Protein AF-A0A923C280-F1 (afdb_monomer_lite)

pLDDT: mean 95.68, std 5.84, range [50.75, 98.75]

Sequence (93 aa):
FVIDPEFCWIGPREWDVGVLAAHLRLSGQPENSTERLIKRYGIALDRQLLNQIIGIEIMRRLIGVAQLPLQIGLEDKAMMLADARDLVLGTTK

Structure (mmCIF, N/CA/C/O backbone):
data_AF-A0A923C280-F1
#
_entry.id   AF-A0A923C280-F1
#
loop_
_atom_site.group_PDB
_atom_site.id
_atom_site.type_symbol
_atom_site.label_atom_id
_atom_site.label_alt_id
_atom_site.label_comp_id
_atom_site.label_asym_id
_atom_site.label_entity_id
_atom_site.label_seq_id
_atom_site.pdbx_PDB_ins_code
_atom_site.Cartn_x
_atom_site.Cartn_y
_atom_site.Cartn_z
_atom_site.occupancy
_atom_site.B_iso_or_equiv
_atom_site.auth_seq_id
_atom_site.auth_comp_id
_atom_site.auth_asym_id
_atom_site.auth_atom_id
_atom_site.pdbx_PDB_model_num
ATOM 1 N N . PHE A 1 1 ? -10.555 -9.449 -14.246 1.00 91.50 1 PHE A N 1
ATOM 2 C CA . PHE A 1 1 ? -10.133 -8.348 -15.132 1.00 91.50 1 PHE A CA 1
ATOM 3 C C . PHE A 1 1 ? -9.561 -7.233 -14.279 1.00 91.50 1 PHE A C 1
ATOM 5 O O . PHE A 1 1 ? -10.003 -7.093 -13.146 1.00 91.50 1 PHE A O 1
ATOM 12 N N . VAL A 1 2 ? -8.586 -6.492 -14.800 1.00 94.00 2 VAL A N 1
ATOM 13 C CA . VAL A 1 2 ? -8.163 -5.201 -14.238 1.00 94.00 2 VAL A CA 1
ATOM 14 C C . VAL A 1 2 ? -8.828 -4.130 -15.096 1.00 94.00 2 VAL A C 1
ATOM 16 O O . VAL A 1 2 ? -8.842 -4.267 -16.319 1.00 94.00 2 VAL A O 1
ATOM 19 N N . ILE A 1 3 ? -9.444 -3.140 -14.462 1.00 97.12 3 ILE A N 1
ATOM 20 C CA . ILE A 1 3 ? -10.224 -2.083 -15.116 1.00 97.12 3 ILE A CA 1
ATOM 21 C C . ILE A 1 3 ? -9.785 -0.720 -14.576 1.00 97.12 3 ILE A C 1
ATOM 23 O O . ILE A 1 3 ? -9.052 -0.671 -13.594 1.00 97.12 3 ILE A O 1
ATOM 27 N N . ASP A 1 4 ? -10.270 0.348 -15.207 1.00 97.06 4 ASP A N 1
ATOM 28 C CA . ASP A 1 4 ? -10.087 1.739 -14.773 1.00 97.06 4 ASP A CA 1
ATOM 29 C C . ASP A 1 4 ? -8.619 2.236 -14.695 1.00 97.06 4 ASP A C 1
ATOM 31 O O . ASP A 1 4 ? -8.124 2.616 -13.634 1.00 97.06 4 ASP A O 1
ATOM 35 N N . PRO A 1 5 ? -7.875 2.228 -15.822 1.00 96.00 5 PRO A N 1
ATOM 36 C CA . PRO A 1 5 ? -6.485 2.687 -15.880 1.00 96.00 5 PRO A CA 1
ATOM 37 C C . PRO A 1 5 ? -6.350 4.225 -15.973 1.00 96.00 5 PRO A C 1
ATOM 39 O O . PRO A 1 5 ? -5.425 4.726 -16.612 1.00 96.00 5 PRO A O 1
ATOM 42 N N . GLU A 1 6 ? -7.265 5.004 -15.385 1.00 97.88 6 GLU A N 1
ATOM 43 C CA . GLU A 1 6 ? -7.321 6.466 -15.581 1.00 97.88 6 GLU A CA 1
ATOM 44 C C . GLU A 1 6 ? -6.112 7.230 -14.999 1.00 97.88 6 GLU A C 1
ATOM 46 O O . GLU A 1 6 ? -5.797 8.331 -15.447 1.00 97.88 6 GLU A O 1
ATOM 51 N N . PHE A 1 7 ? -5.376 6.615 -14.065 1.00 95.44 7 PHE A N 1
ATOM 52 C CA . PHE A 1 7 ? -4.156 7.166 -13.457 1.00 95.44 7 PHE A CA 1
ATOM 53 C C . PHE A 1 7 ? -2.853 6.601 -14.048 1.00 95.44 7 PHE A C 1
ATOM 55 O O . PHE A 1 7 ? -1.785 6.762 -13.453 1.00 95.44 7 PHE A O 1
ATOM 62 N N . CYS A 1 8 ? -2.904 5.910 -15.189 1.00 95.50 8 CYS A N 1
ATOM 63 C CA . CYS A 1 8 ? -1.706 5.324 -15.785 1.00 95.50 8 CYS A CA 1
ATOM 64 C C . CYS A 1 8 ? -0.717 6.388 -16.283 1.00 95.50 8 CYS A C 1
ATOM 66 O O . CYS A 1 8 ? -1.056 7.292 -17.044 1.00 95.50 8 CYS A O 1
ATOM 68 N N . TRP A 1 9 ? 0.548 6.217 -15.905 1.00 95.19 9 TRP A N 1
ATOM 69 C CA . TRP A 1 9 ? 1.687 6.995 -16.386 1.00 95.19 9 TRP A CA 1
ATOM 70 C C . TRP A 1 9 ? 2.960 6.132 -16.327 1.00 95.19 9 TRP A C 1
ATOM 72 O O . TRP A 1 9 ? 2.938 5.017 -15.804 1.00 95.19 9 TRP A O 1
ATOM 82 N N . ILE A 1 10 ? 4.079 6.616 -16.876 1.00 97.31 10 ILE A N 1
ATOM 83 C CA . ILE A 1 10 ? 5.362 5.893 -16.818 1.00 97.31 10 ILE A CA 1
ATOM 84 C C . ILE A 1 10 ? 5.975 6.067 -15.424 1.00 97.31 10 ILE A C 1
ATOM 86 O O . ILE A 1 10 ? 6.690 7.035 -15.181 1.00 97.31 10 ILE A O 1
ATOM 90 N N . GLY A 1 11 ? 5.702 5.120 -14.526 1.00 95.56 11 GLY A N 1
ATOM 91 C CA . GLY A 1 11 ? 6.159 5.142 -13.137 1.00 95.56 11 GLY A CA 1
ATOM 92 C C . GLY A 1 11 ? 6.908 3.876 -12.698 1.00 95.56 11 GLY A C 1
ATOM 93 O O . GLY A 1 11 ? 7.124 2.957 -13.495 1.00 95.56 11 GLY A O 1
ATOM 94 N N . PRO A 1 12 ? 7.320 3.813 -11.418 1.00 97.00 12 PRO A N 1
ATOM 95 C CA . PRO A 1 12 ? 7.909 2.611 -10.843 1.00 97.00 12 PRO A CA 1
ATOM 96 C C . PRO A 1 12 ? 6.875 1.483 -10.805 1.00 97.00 12 PRO A C 1
ATOM 98 O O . PRO A 1 12 ? 5.735 1.674 -10.388 1.00 97.00 12 PRO A O 1
ATOM 101 N N . ARG A 1 13 ? 7.284 0.278 -11.199 1.00 96.75 13 ARG A N 1
ATOM 102 C CA . ARG A 1 13 ? 6.413 -0.910 -11.225 1.00 96.75 13 ARG A CA 1
ATOM 103 C C . ARG A 1 13 ? 5.933 -1.332 -9.832 1.00 96.75 13 ARG A C 1
ATOM 105 O O . ARG A 1 13 ? 4.887 -1.959 -9.689 1.00 96.75 13 ARG A O 1
ATOM 112 N N . GLU A 1 14 ? 6.705 -0.977 -8.808 1.00 98.12 14 GLU A N 1
ATOM 113 C CA . GLU A 1 14 ? 6.394 -1.163 -7.395 1.00 98.12 14 GLU A CA 1
ATOM 114 C C . GLU A 1 14 ? 5.104 -0.440 -7.006 1.00 98.12 14 GLU A C 1
ATOM 116 O O . GLU A 1 14 ? 4.467 -0.845 -6.040 1.00 98.12 14 GLU A O 1
ATOM 121 N N . TRP A 1 15 ? 4.697 0.587 -7.762 1.00 97.94 15 TRP A N 1
ATOM 122 C CA . TRP A 1 15 ? 3.457 1.315 -7.529 1.00 97.94 15 TRP A CA 1
ATOM 123 C C . TRP A 1 15 ? 2.235 0.408 -7.617 1.00 97.94 15 TRP A C 1
ATOM 125 O O . TRP A 1 15 ? 1.531 0.230 -6.624 1.00 97.94 15 TRP A O 1
ATOM 135 N N . ASP A 1 16 ? 2.025 -0.240 -8.760 1.00 97.19 16 ASP A N 1
ATOM 136 C CA . ASP A 1 16 ? 0.845 -1.082 -8.973 1.00 97.19 16 ASP A CA 1
ATOM 137 C C . ASP A 1 16 ? 0.845 -2.297 -8.036 1.00 97.19 16 ASP A C 1
ATOM 139 O O . ASP A 1 16 ? -0.181 -2.651 -7.447 1.00 97.19 16 ASP A O 1
ATOM 143 N N . VAL A 1 17 ? 2.017 -2.918 -7.847 1.00 97.75 17 VAL A N 1
ATOM 144 C CA . VAL A 1 17 ? 2.166 -4.070 -6.946 1.00 97.75 17 VAL A CA 1
ATOM 145 C C . VAL A 1 17 ? 1.940 -3.657 -5.492 1.00 97.75 17 VAL A C 1
ATOM 147 O O . VAL A 1 17 ? 1.267 -4.377 -4.754 1.00 97.75 17 VAL A O 1
ATOM 150 N N . GLY A 1 18 ? 2.472 -2.507 -5.079 1.00 98.06 18 GLY A N 1
ATOM 151 C CA . GLY A 1 18 ? 2.358 -1.982 -3.723 1.00 98.06 18 GLY A CA 1
ATOM 152 C C . GLY A 1 18 ? 0.934 -1.567 -3.380 1.00 98.06 18 GLY A C 1
ATOM 153 O O . GLY A 1 18 ? 0.443 -1.920 -2.308 1.00 98.06 18 GLY A O 1
ATOM 154 N N . VAL A 1 19 ? 0.230 -0.915 -4.310 1.00 98.25 19 VAL A N 1
ATOM 155 C CA . VAL A 1 19 ? -1.193 -0.588 -4.151 1.00 98.25 19 VAL A CA 1
ATOM 156 C C . VAL A 1 19 ? -2.013 -1.869 -4.000 1.00 98.25 19 VAL A C 1
ATOM 158 O O . VAL A 1 19 ? -2.768 -2.001 -3.037 1.00 98.25 19 VAL A O 1
ATOM 161 N N . LEU A 1 20 ? -1.833 -2.865 -4.873 1.00 98.06 20 LEU A N 1
ATOM 162 C CA . LEU A 1 20 ? -2.573 -4.122 -4.746 1.00 98.06 20 LEU A CA 1
ATOM 163 C C . LEU A 1 20 ? -2.239 -4.862 -3.437 1.00 98.06 20 LEU A C 1
ATOM 165 O O . LEU A 1 20 ? -3.143 -5.359 -2.767 1.00 98.06 20 LEU A O 1
ATOM 169 N N . ALA A 1 21 ? -0.967 -4.908 -3.038 1.00 98.06 21 ALA A N 1
ATOM 170 C CA . ALA A 1 21 ? -0.534 -5.525 -1.785 1.00 98.06 21 ALA A CA 1
ATOM 171 C C . ALA A 1 21 ? -1.133 -4.835 -0.547 1.00 98.06 21 ALA A C 1
ATOM 173 O O . ALA A 1 21 ? -1.608 -5.517 0.364 1.00 98.06 21 ALA A O 1
ATOM 174 N N . ALA A 1 22 ? -1.190 -3.500 -0.528 1.00 98.25 22 ALA A N 1
ATOM 175 C CA . ALA A 1 22 ? -1.862 -2.749 0.529 1.00 98.25 22 ALA A CA 1
ATOM 176 C C . ALA A 1 22 ? -3.347 -3.119 0.634 1.00 98.25 22 ALA A C 1
ATOM 178 O O . ALA A 1 22 ? -3.846 -3.353 1.732 1.00 98.25 22 ALA A O 1
ATOM 179 N N . HIS A 1 23 ? -4.049 -3.244 -0.496 1.00 98.00 23 HIS A N 1
ATOM 180 C CA . HIS A 1 23 ? -5.466 -3.626 -0.508 1.00 98.00 23 HIS A CA 1
ATOM 181 C C . HIS A 1 23 ? -5.699 -5.082 -0.089 1.00 98.00 23 HIS A C 1
ATOM 183 O O . HIS A 1 23 ? -6.699 -5.368 0.570 1.00 98.00 23 HIS A O 1
ATOM 189 N N . LEU A 1 24 ? -4.771 -6.001 -0.379 1.00 97.56 24 LEU A N 1
ATOM 190 C CA . LEU A 1 24 ? -4.821 -7.363 0.174 1.00 97.56 24 LEU A CA 1
ATOM 191 C C . LEU A 1 24 ? -4.763 -7.337 1.710 1.00 97.56 24 LEU A C 1
ATOM 193 O O . LEU A 1 24 ? -5.563 -8.012 2.355 1.00 97.56 24 LEU A O 1
ATOM 197 N N . ARG A 1 25 ? -3.885 -6.513 2.298 1.00 96.44 25 ARG A N 1
ATOM 198 C CA . ARG A 1 25 ? -3.801 -6.342 3.761 1.00 96.44 25 ARG A CA 1
ATOM 199 C C . ARG A 1 25 ? -5.050 -5.668 4.336 1.00 96.44 25 ARG A C 1
ATOM 201 O O . ARG A 1 25 ? -5.638 -6.184 5.279 1.00 96.44 25 ARG A O 1
ATOM 208 N N . LEU A 1 26 ? -5.502 -4.564 3.735 1.00 96.69 26 LEU A N 1
ATOM 209 C CA . LEU A 1 26 ? -6.700 -3.818 4.160 1.00 96.69 26 LEU A CA 1
ATOM 210 C C . LEU A 1 26 ? -7.983 -4.658 4.103 1.00 96.69 26 LEU A C 1
ATOM 212 O O . LEU A 1 26 ? -8.890 -4.439 4.897 1.00 96.69 26 LEU A O 1
ATOM 216 N N . SER A 1 27 ? -8.061 -5.622 3.184 1.00 95.12 27 SER A N 1
ATOM 217 C CA . SER A 1 27 ? -9.208 -6.530 3.050 1.00 95.12 27 SER A CA 1
ATOM 218 C C . SER A 1 27 ? -9.121 -7.789 3.921 1.00 95.12 27 SER A C 1
ATOM 220 O O . SER A 1 27 ? -9.978 -8.663 3.797 1.00 95.12 27 SER A O 1
ATOM 222 N N . GLY A 1 28 ? -8.111 -7.902 4.792 1.00 93.44 28 GLY A N 1
ATOM 223 C CA . GLY A 1 28 ? -7.955 -9.044 5.697 1.00 93.44 28 GLY A CA 1
ATOM 224 C C . GLY A 1 28 ? -7.639 -10.359 4.981 1.00 93.44 28 GLY A C 1
ATOM 225 O O . GLY A 1 28 ? -7.990 -11.432 5.472 1.00 93.44 28 GLY A O 1
ATOM 226 N N . GLN A 1 29 ? -7.015 -10.303 3.799 1.00 95.62 29 GLN A N 1
ATOM 227 C CA . GLN A 1 29 ? -6.550 -11.515 3.125 1.00 95.62 29 GLN A CA 1
ATOM 228 C C . GLN A 1 29 ? -5.459 -12.208 3.955 1.00 95.62 29 GLN A C 1
ATOM 230 O O . GLN A 1 29 ? -4.755 -11.541 4.712 1.00 95.62 29 GLN A O 1
ATOM 235 N N . PRO A 1 30 ? -5.260 -13.530 3.787 1.00 95.00 30 PRO A N 1
ATOM 236 C CA . PRO A 1 30 ? -4.224 -14.256 4.515 1.00 95.00 30 PRO A CA 1
ATOM 237 C C . PRO A 1 30 ? -2.850 -13.605 4.359 1.00 95.00 30 PRO A C 1
ATOM 239 O O . PRO A 1 30 ? -2.513 -13.189 3.247 1.00 95.00 30 PRO A O 1
ATOM 242 N N . GLU A 1 31 ? -2.050 -13.612 5.429 1.00 86.19 31 GLU A N 1
ATOM 243 C CA . GLU A 1 31 ? -0.730 -12.961 5.518 1.00 86.19 31 GLU A CA 1
ATOM 244 C C . GLU A 1 31 ? 0.137 -13.214 4.273 1.00 86.19 31 GLU A C 1
ATOM 246 O O . GLU A 1 31 ? 0.641 -12.286 3.649 1.00 86.19 31 GLU A O 1
ATOM 251 N N . ASN A 1 32 ? 0.171 -14.469 3.806 1.00 94.12 32 ASN A N 1
ATOM 252 C CA . ASN A 1 32 ? 0.967 -14.915 2.657 1.00 94.12 32 ASN A CA 1
ATOM 253 C C . ASN A 1 32 ? 0.508 -14.392 1.278 1.00 94.12 32 ASN A C 1
ATOM 255 O O . ASN A 1 32 ? 1.068 -14.773 0.241 1.00 94.12 32 ASN A O 1
ATOM 259 N N . SER A 1 33 ? -0.575 -13.616 1.218 1.00 96.50 33 SER A N 1
ATOM 260 C CA . SER A 1 33 ? -1.166 -13.161 -0.042 1.00 96.50 33 SER A CA 1
ATOM 261 C C . SER A 1 33 ? -0.277 -12.151 -0.748 1.00 96.50 33 SER A C 1
ATOM 263 O O . SER A 1 33 ? -0.173 -12.198 -1.977 1.00 96.50 33 SER A O 1
ATOM 265 N N . THR A 1 34 ? 0.418 -11.311 0.019 1.00 94.50 34 THR A N 1
ATOM 266 C CA . THR A 1 34 ? 1.375 -10.329 -0.503 1.00 94.50 34 THR A CA 1
ATOM 267 C C . THR A 1 34 ? 2.573 -11.029 -1.147 1.00 94.50 34 THR A C 1
ATOM 269 O O . THR A 1 34 ? 2.928 -10.756 -2.292 1.00 94.50 34 THR A O 1
ATOM 272 N N . GLU A 1 35 ? 3.149 -12.020 -0.473 1.00 94.50 35 GLU A N 1
ATOM 273 C CA . GLU A 1 35 ? 4.293 -12.794 -0.960 1.00 94.50 35 GLU A CA 1
ATOM 274 C C . GLU A 1 35 ? 3.911 -13.599 -2.199 1.00 94.50 35 GLU A C 1
ATOM 276 O O . GLU A 1 35 ? 4.680 -13.683 -3.160 1.00 94.50 35 GLU A O 1
ATOM 281 N N . ARG A 1 36 ? 2.699 -14.163 -2.212 1.00 97.06 36 ARG A N 1
ATOM 282 C CA . ARG A 1 36 ? 2.163 -14.889 -3.365 1.00 97.06 36 ARG A CA 1
ATOM 283 C C . ARG A 1 36 ? 1.960 -13.974 -4.572 1.00 97.06 36 ARG A C 1
ATOM 285 O O . ARG A 1 36 ? 2.256 -14.402 -5.688 1.00 97.06 36 ARG A O 1
ATOM 292 N N . LEU A 1 37 ? 1.466 -12.751 -4.366 1.00 96.56 37 LEU A N 1
ATOM 293 C CA . LEU A 1 37 ? 1.361 -11.732 -5.414 1.00 96.56 37 LEU A CA 1
ATOM 294 C C . LEU A 1 37 ? 2.744 -11.420 -5.991 1.00 96.56 37 LEU A C 1
ATOM 296 O O . LEU A 1 37 ? 2.945 -11.545 -7.196 1.00 96.56 37 LEU A O 1
ATOM 300 N N . ILE A 1 38 ? 3.709 -11.099 -5.130 1.00 95.38 38 ILE A N 1
ATOM 301 C CA . ILE A 1 38 ? 5.059 -10.705 -5.548 1.00 95.38 38 ILE A CA 1
ATOM 302 C C . ILE A 1 38 ? 5.762 -11.849 -6.287 1.00 95.38 38 ILE A C 1
ATOM 304 O O . ILE A 1 38 ? 6.359 -11.638 -7.342 1.00 95.38 38 ILE A O 1
ATOM 308 N N . LYS A 1 39 ? 5.628 -13.086 -5.794 1.00 96.19 39 LYS A N 1
ATOM 309 C CA . LYS A 1 39 ? 6.165 -14.276 -6.466 1.00 96.19 39 LYS A CA 1
ATOM 310 C C . LYS A 1 39 ? 5.558 -14.477 -7.856 1.00 96.19 39 LYS A C 1
ATOM 312 O O . LYS A 1 39 ? 6.269 -14.881 -8.770 1.00 96.19 39 LYS A O 1
ATOM 317 N N . ARG A 1 40 ? 4.256 -14.221 -8.020 1.00 96.56 40 ARG A N 1
ATOM 318 C CA . ARG A 1 40 ? 3.563 -14.350 -9.313 1.00 96.56 40 ARG A CA 1
ATOM 319 C C . ARG A 1 40 ? 3.879 -13.220 -10.281 1.00 96.56 40 ARG A C 1
ATOM 321 O O . ARG A 1 40 ? 3.874 -13.470 -11.478 1.00 96.56 40 ARG A O 1
ATOM 328 N N . TYR A 1 41 ? 4.153 -12.018 -9.778 1.00 96.31 41 TYR A N 1
ATOM 329 C CA . TYR A 1 41 ? 4.571 -10.895 -10.612 1.00 96.31 41 TYR A CA 1
ATOM 330 C C . TYR A 1 41 ? 5.869 -11.215 -11.369 1.00 96.31 41 TYR A C 1
ATOM 332 O O . TYR A 1 41 ? 6.014 -10.850 -12.531 1.00 96.31 41 TYR A O 1
ATOM 340 N N . GLY A 1 42 ? 6.785 -11.964 -10.741 1.00 92.88 42 GLY A N 1
ATOM 341 C CA . GLY A 1 42 ? 7.894 -12.643 -11.427 1.00 92.88 42 GLY A CA 1
ATOM 342 C C . GLY A 1 42 ? 9.027 -11.738 -11.924 1.00 92.88 42 GLY A C 1
ATOM 343 O O . GLY A 1 42 ? 10.016 -12.240 -12.450 1.00 92.88 42 GLY A O 1
ATOM 344 N N . ILE A 1 43 ? 8.915 -10.424 -11.733 1.00 94.25 43 ILE A N 1
ATOM 345 C CA . ILE A 1 43 ? 9.930 -9.424 -12.077 1.00 94.25 43 ILE A CA 1
ATOM 346 C C . ILE A 1 43 ? 10.546 -8.876 -10.787 1.00 94.25 43 ILE A C 1
ATOM 348 O O . ILE A 1 43 ? 9.867 -8.756 -9.767 1.00 94.25 43 ILE A O 1
ATOM 352 N N . ALA A 1 44 ? 11.838 -8.541 -10.833 1.00 94.81 44 ALA A N 1
ATOM 353 C CA . ALA A 1 44 ? 12.530 -7.915 -9.714 1.00 94.81 44 ALA A CA 1
ATOM 354 C C . ALA A 1 44 ? 11.870 -6.579 -9.328 1.00 94.81 44 ALA A C 1
ATOM 356 O O . ALA A 1 44 ? 11.617 -5.725 -10.187 1.00 94.81 44 ALA A O 1
ATOM 357 N N . LEU A 1 45 ? 11.623 -6.431 -8.028 1.00 97.19 45 LEU A N 1
ATOM 358 C CA . LEU A 1 45 ? 11.057 -5.248 -7.391 1.00 97.19 45 LEU A CA 1
ATOM 359 C C . LEU A 1 45 ? 12.049 -4.716 -6.360 1.00 97.19 45 LEU A C 1
ATOM 361 O O . LEU A 1 45 ? 12.635 -5.508 -5.612 1.00 97.19 45 LEU A O 1
ATOM 365 N N . ASP A 1 46 ? 12.184 -3.398 -6.276 1.00 97.19 46 ASP A N 1
ATOM 366 C CA . ASP A 1 46 ? 12.813 -2.759 -5.125 1.00 97.19 46 ASP A CA 1
ATOM 367 C C . ASP A 1 46 ? 11.922 -2.980 -3.894 1.00 97.19 46 ASP A C 1
ATOM 369 O O . ASP A 1 46 ? 10.807 -2.466 -3.785 1.00 97.19 46 ASP A O 1
ATOM 373 N N . ARG A 1 47 ? 12.412 -3.800 -2.960 1.00 95.06 47 ARG A N 1
ATOM 374 C CA . ARG A 1 47 ? 11.670 -4.176 -1.753 1.00 95.06 47 ARG A CA 1
ATOM 375 C C . ARG A 1 47 ? 11.433 -2.996 -0.823 1.00 95.06 47 ARG A C 1
ATOM 377 O O . ARG A 1 47 ? 10.383 -2.950 -0.186 1.00 95.06 47 ARG A O 1
ATOM 384 N N . GLN A 1 48 ? 12.382 -2.068 -0.740 1.00 96.50 48 GLN A N 1
ATOM 385 C CA . GLN A 1 48 ? 12.246 -0.902 0.116 1.00 96.50 48 GLN A CA 1
ATOM 386 C C . GLN A 1 48 ? 11.163 0.021 -0.440 1.00 96.50 48 GLN A C 1
ATOM 388 O O . GLN A 1 48 ? 10.229 0.364 0.285 1.00 96.50 48 GLN A O 1
ATOM 393 N N . LEU A 1 49 ? 11.234 0.343 -1.735 1.00 97.75 49 LEU A N 1
ATOM 394 C CA . LEU A 1 49 ? 10.227 1.175 -2.395 1.00 97.75 49 LEU A CA 1
ATOM 395 C C . LEU A 1 49 ? 8.834 0.534 -2.331 1.00 97.75 49 LEU A C 1
ATOM 397 O O . LEU A 1 49 ? 7.851 1.204 -2.017 1.00 97.75 49 LEU A O 1
ATOM 401 N N . LEU A 1 50 ? 8.747 -0.777 -2.570 1.00 97.75 50 LEU A N 1
ATOM 402 C CA . LEU A 1 50 ? 7.494 -1.520 -2.475 1.00 97.75 50 LEU A CA 1
ATOM 403 C C . LEU A 1 50 ? 6.869 -1.407 -1.078 1.00 97.75 50 LEU A C 1
ATOM 405 O O . LEU A 1 50 ? 5.683 -1.103 -0.961 1.00 97.75 50 LEU A O 1
ATOM 409 N N . ASN A 1 51 ? 7.657 -1.623 -0.021 1.00 97.56 51 ASN A N 1
ATOM 410 C CA . ASN A 1 51 ? 7.176 -1.516 1.357 1.00 97.56 51 ASN A CA 1
ATOM 411 C C . ASN A 1 51 ? 6.693 -0.097 1.673 1.00 97.56 51 ASN A C 1
ATOM 413 O O . ASN A 1 51 ? 5.618 0.068 2.251 1.00 97.56 51 ASN A O 1
ATOM 417 N N . GLN A 1 52 ? 7.432 0.922 1.236 1.00 98.56 52 GLN A N 1
ATOM 418 C CA . GLN A 1 52 ? 7.037 2.317 1.420 1.00 98.56 52 GLN A CA 1
ATOM 419 C C . GLN A 1 52 ? 5.694 2.621 0.750 1.00 98.56 52 GLN A C 1
ATOM 421 O O . GLN A 1 52 ? 4.822 3.217 1.379 1.00 98.56 52 GLN A O 1
ATOM 426 N N . ILE A 1 53 ? 5.485 2.157 -0.484 1.00 98.56 53 ILE A N 1
ATOM 427 C CA . ILE A 1 53 ? 4.217 2.332 -1.209 1.00 98.56 53 ILE A CA 1
ATOM 428 C C . ILE A 1 53 ? 3.070 1.613 -0.490 1.00 98.56 53 ILE A C 1
ATOM 430 O O . ILE A 1 53 ? 1.996 2.194 -0.331 1.00 98.56 53 ILE A O 1
ATOM 434 N N . ILE A 1 54 ? 3.298 0.387 0.000 1.00 98.38 54 ILE A N 1
ATOM 435 C CA . ILE A 1 54 ? 2.298 -0.357 0.782 1.00 98.38 54 ILE A CA 1
ATOM 436 C C . ILE A 1 54 ? 1.887 0.442 2.023 1.00 98.38 54 ILE A C 1
ATOM 438 O O . ILE A 1 54 ? 0.696 0.626 2.275 1.00 98.38 54 ILE A O 1
ATOM 442 N N . GLY A 1 55 ? 2.865 0.934 2.788 1.00 98.50 55 GLY A N 1
ATOM 443 C CA . GLY A 1 55 ? 2.608 1.717 3.993 1.00 98.50 55 GLY A CA 1
ATOM 444 C C . GLY A 1 55 ? 1.867 3.025 3.697 1.00 98.50 55 GLY A C 1
ATOM 445 O O . GLY A 1 55 ? 0.876 3.330 4.361 1.00 98.50 55 GLY A O 1
ATOM 446 N N . ILE A 1 56 ? 2.275 3.754 2.653 1.00 98.56 56 ILE A N 1
ATOM 447 C CA . ILE A 1 56 ? 1.603 4.984 2.207 1.00 98.56 56 ILE A CA 1
ATOM 448 C C . ILE A 1 56 ? 0.140 4.708 1.846 1.00 98.56 56 ILE A C 1
ATOM 450 O O . ILE A 1 56 ? -0.742 5.439 2.298 1.00 98.56 56 ILE A O 1
ATOM 454 N N . GLU A 1 57 ? -0.145 3.663 1.064 1.00 98.75 57 GLU A N 1
ATOM 455 C CA . GLU A 1 57 ? -1.518 3.354 0.652 1.00 98.75 57 GLU A CA 1
ATOM 456 C C . GLU A 1 57 ? -2.387 2.922 1.844 1.00 98.75 57 GLU A C 1
ATOM 458 O O . GLU A 1 57 ? -3.525 3.380 1.948 1.00 98.75 57 GLU A O 1
ATOM 463 N N . ILE A 1 58 ? -1.857 2.134 2.793 1.00 98.50 58 ILE A N 1
ATOM 464 C CA . ILE A 1 58 ? -2.575 1.790 4.036 1.00 98.50 58 ILE A CA 1
ATOM 465 C C . ILE A 1 58 ? -2.934 3.055 4.817 1.00 98.50 58 ILE A C 1
ATOM 467 O O . ILE A 1 58 ? -4.105 3.265 5.139 1.00 98.50 58 ILE A O 1
ATOM 471 N N . MET A 1 59 ? -1.962 3.937 5.073 1.00 98.62 59 MET A N 1
ATOM 472 C CA . MET A 1 59 ? -2.224 5.195 5.778 1.00 98.62 59 MET A CA 1
ATOM 473 C C . MET A 1 59 ? -3.264 6.040 5.042 1.00 98.62 59 MET A C 1
ATOM 475 O O . MET A 1 59 ? -4.252 6.476 5.633 1.00 98.62 59 MET A O 1
ATOM 479 N N . ARG A 1 60 ? -3.099 6.227 3.729 1.00 98.50 60 ARG A N 1
ATOM 480 C CA . ARG A 1 60 ? -4.005 7.039 2.910 1.00 98.50 60 ARG A CA 1
ATOM 481 C C . ARG A 1 60 ? -5.444 6.525 2.952 1.00 98.50 60 ARG A C 1
ATOM 483 O O . ARG A 1 60 ? -6.368 7.337 2.962 1.00 98.50 60 ARG A O 1
ATOM 490 N N . ARG A 1 61 ? -5.649 5.205 2.995 1.00 98.50 61 ARG A N 1
ATOM 491 C CA . ARG A 1 61 ? -6.984 4.585 3.051 1.00 98.50 61 ARG A CA 1
ATOM 492 C C . ARG A 1 61 ? -7.600 4.529 4.444 1.00 98.50 61 ARG A C 1
ATOM 494 O O . ARG A 1 61 ? -8.819 4.409 4.536 1.00 98.50 61 ARG A O 1
ATOM 501 N N . LEU A 1 62 ? -6.802 4.638 5.503 1.00 97.94 62 LEU A N 1
ATOM 502 C CA . LEU A 1 62 ? -7.305 4.653 6.879 1.00 97.94 62 LEU A CA 1
ATOM 503 C C . LEU A 1 62 ? -7.571 6.065 7.410 1.00 97.94 62 LEU A C 1
ATOM 505 O O . LEU A 1 62 ? -8.549 6.256 8.126 1.00 97.94 62 LEU A O 1
ATOM 509 N N . ILE A 1 63 ? -6.725 7.043 7.069 1.00 97.62 63 ILE A N 1
ATOM 510 C CA . ILE A 1 63 ? -6.781 8.403 7.642 1.00 97.62 63 ILE A CA 1
ATOM 511 C C . ILE A 1 63 ? -6.851 9.527 6.600 1.00 97.62 63 ILE A C 1
ATOM 513 O O . ILE A 1 63 ? -7.005 10.689 6.968 1.00 97.62 63 ILE A O 1
ATOM 517 N N . GLY A 1 64 ? -6.748 9.213 5.307 1.00 97.50 64 GLY A N 1
ATOM 518 C CA . GLY A 1 64 ? -6.913 10.191 4.231 1.00 97.50 64 GLY A CA 1
ATOM 519 C C . GLY A 1 64 ? -8.379 10.457 3.876 1.00 97.50 64 GLY A C 1
ATOM 520 O O . GLY A 1 64 ? -9.296 9.911 4.481 1.00 97.50 64 GLY A O 1
ATOM 521 N N . VAL A 1 65 ? -8.596 11.287 2.850 1.00 97.81 65 VAL A N 1
ATOM 522 C CA . VAL A 1 65 ? -9.941 11.682 2.381 1.00 97.81 65 VAL A CA 1
ATOM 523 C C . VAL A 1 65 ? -10.718 10.501 1.781 1.00 97.81 65 VAL A C 1
ATOM 525 O O . VAL A 1 65 ? -11.910 10.353 2.024 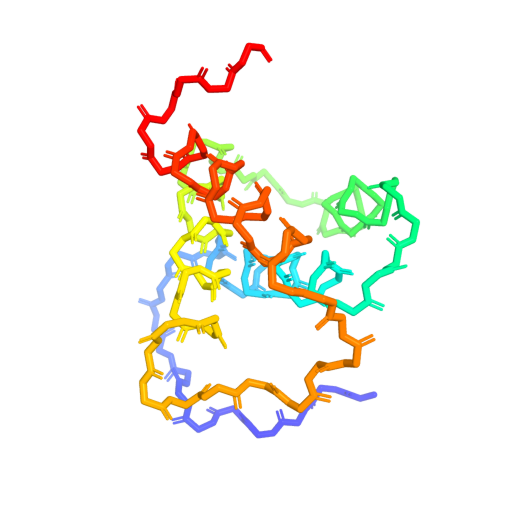1.00 97.81 65 VAL A O 1
ATOM 528 N N . ALA A 1 66 ? -10.049 9.645 1.002 1.00 96.56 66 ALA A N 1
ATOM 529 C CA . ALA A 1 66 ? -10.673 8.548 0.258 1.00 96.56 66 ALA A CA 1
ATOM 530 C C . ALA A 1 66 ? -10.582 7.214 1.019 1.00 96.56 66 ALA A C 1
ATOM 532 O O . ALA A 1 66 ? -9.871 6.292 0.595 1.00 96.56 66 ALA A O 1
ATOM 533 N N . GLN A 1 67 ? -11.276 7.137 2.156 1.00 96.69 67 GLN A N 1
ATOM 534 C CA . GLN A 1 67 ? -11.276 5.955 3.021 1.00 96.69 67 GLN A CA 1
ATOM 535 C C . GLN A 1 67 ? -12.012 4.760 2.402 1.00 96.69 67 GLN A C 1
ATOM 537 O O . GLN A 1 67 ? -12.893 4.918 1.556 1.00 96.69 67 GLN A O 1
ATOM 542 N N . LEU A 1 68 ? -11.653 3.552 2.842 1.00 95.12 68 LEU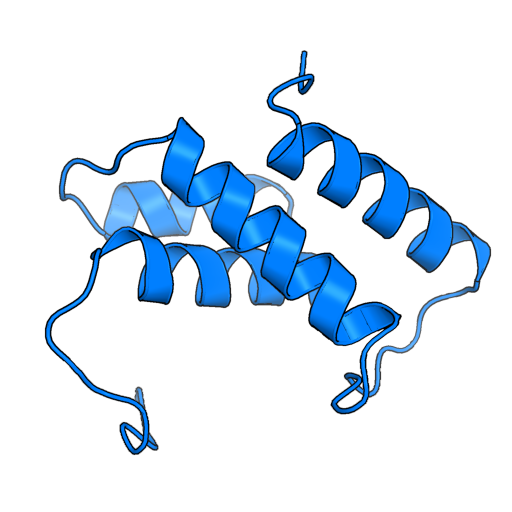 A N 1
ATOM 543 C CA . LEU A 1 68 ? -12.344 2.313 2.472 1.00 95.12 68 LEU A CA 1
ATOM 544 C C . LEU A 1 68 ? -13.447 1.964 3.488 1.00 95.12 68 LEU A C 1
ATOM 546 O O . LEU A 1 68 ? -13.288 2.248 4.677 1.00 95.12 68 LEU A O 1
ATOM 550 N N . PRO A 1 69 ? -14.533 1.282 3.071 1.00 94.44 69 PRO A N 1
ATOM 551 C CA . PRO A 1 69 ? -15.627 0.865 3.955 1.00 94.44 69 PRO A CA 1
ATOM 552 C C . PRO A 1 69 ? -15.266 -0.380 4.797 1.00 94.44 69 PRO A C 1
ATOM 554 O O . PRO A 1 69 ? -15.970 -1.391 4.776 1.00 94.44 69 PRO A O 1
ATOM 557 N N . LEU A 1 70 ? -14.144 -0.331 5.521 1.00 94.31 70 LEU A N 1
ATOM 558 C CA . LEU A 1 70 ? -13.634 -1.454 6.315 1.00 94.31 70 LEU A CA 1
ATOM 559 C C . LEU A 1 70 ? -14.498 -1.710 7.556 1.00 94.31 70 LEU A C 1
ATOM 561 O O . LEU A 1 70 ? -14.832 -0.780 8.290 1.00 94.31 70 LEU A O 1
ATOM 565 N N . GLN A 1 71 ? -14.787 -2.983 7.826 1.00 92.69 71 GLN A N 1
ATOM 566 C CA . GLN A 1 71 ? -15.553 -3.442 8.991 1.00 92.69 71 GLN A CA 1
ATOM 567 C C . GLN A 1 71 ? -14.609 -3.918 10.110 1.00 92.69 71 GLN A C 1
ATOM 569 O O . GLN A 1 71 ? -14.628 -5.086 10.485 1.00 92.69 71 GLN A O 1
ATOM 574 N N . ILE A 1 72 ? -13.738 -3.025 10.592 1.00 94.44 72 ILE A N 1
ATOM 575 C CA . ILE A 1 72 ? -12.746 -3.308 11.648 1.00 94.44 72 ILE A CA 1
ATOM 576 C C . ILE A 1 72 ? -12.769 -2.234 12.742 1.00 94.44 72 ILE A C 1
ATOM 578 O O . ILE A 1 72 ? -13.171 -1.090 12.485 1.00 94.44 72 ILE A O 1
ATOM 582 N N . GLY A 1 73 ? -12.333 -2.611 13.947 1.00 96.44 73 GLY A N 1
ATOM 583 C CA . GLY A 1 73 ? -12.312 -1.748 15.128 1.00 96.44 73 GLY A CA 1
ATOM 584 C C . GLY A 1 73 ? -11.275 -0.626 15.048 1.00 96.44 73 GLY A C 1
ATOM 585 O O . GLY A 1 73 ? -10.447 -0.572 14.137 1.00 96.44 73 GLY A O 1
ATOM 586 N N . LEU A 1 74 ? -11.320 0.302 16.007 1.00 96.56 74 LEU A N 1
ATOM 587 C CA . LEU A 1 74 ? -10.351 1.399 16.072 1.00 96.56 74 LEU A CA 1
ATOM 588 C C . LEU A 1 74 ? -8.953 0.878 16.435 1.00 96.56 74 LEU A C 1
ATOM 590 O O . LEU A 1 74 ? -7.961 1.349 15.882 1.00 96.56 74 LEU A O 1
ATOM 594 N N . GLU A 1 75 ? -8.892 -0.113 17.319 1.00 97.56 75 GLU A N 1
ATOM 595 C CA . GLU A 1 75 ? -7.671 -0.788 17.750 1.00 97.56 75 GLU A CA 1
ATOM 596 C C . GLU A 1 75 ? -6.968 -1.461 16.564 1.00 97.56 75 GLU A C 1
ATOM 598 O O . GLU A 1 75 ? -5.777 -1.233 16.352 1.00 97.56 75 GLU A O 1
ATOM 603 N N . ASP A 1 76 ? -7.713 -2.190 15.727 1.00 96.44 76 ASP A N 1
ATOM 604 C CA . ASP A 1 76 ? -7.170 -2.831 14.523 1.00 96.44 76 ASP A CA 1
ATOM 605 C C . ASP A 1 76 ? -6.615 -1.791 13.542 1.00 96.44 76 ASP A C 1
ATOM 607 O O . ASP A 1 76 ? -5.508 -1.936 13.026 1.00 96.44 76 ASP A O 1
ATOM 611 N N . LYS A 1 77 ? -7.341 -0.686 13.321 1.00 97.44 77 LYS A N 1
ATOM 612 C CA . LYS A 1 77 ? -6.859 0.419 12.472 1.00 97.44 77 LYS A CA 1
ATOM 613 C C . LYS A 1 77 ? -5.575 1.032 13.024 1.00 97.44 77 LYS A C 1
ATOM 615 O O . LYS A 1 77 ? -4.674 1.347 12.249 1.00 97.44 77 LYS A O 1
ATOM 620 N N . ALA A 1 78 ? -5.479 1.203 14.342 1.00 98.12 78 ALA A N 1
ATOM 621 C CA . ALA A 1 78 ? -4.284 1.731 14.989 1.00 98.12 78 ALA A CA 1
ATOM 622 C C . ALA A 1 78 ? -3.085 0.783 14.826 1.00 98.12 78 ALA A C 1
ATOM 624 O O . ALA A 1 78 ? -1.989 1.249 14.513 1.00 98.12 78 ALA A O 1
ATOM 625 N N . MET A 1 79 ? -3.297 -0.530 14.961 1.00 97.19 79 MET A N 1
ATOM 626 C CA . MET A 1 79 ? -2.266 -1.539 14.693 1.00 97.19 79 MET A CA 1
ATOM 627 C C . MET A 1 79 ? -1.800 -1.487 13.234 1.00 97.19 79 MET A C 1
ATOM 629 O O . MET A 1 79 ? -0.605 -1.363 12.979 1.00 97.19 79 MET A O 1
ATOM 633 N N . MET A 1 80 ? -2.732 -1.450 12.277 1.00 96.94 80 MET A N 1
ATOM 634 C CA . MET A 1 80 ? -2.393 -1.345 10.853 1.00 96.94 80 MET A CA 1
ATOM 635 C C . MET A 1 80 ? -1.624 -0.061 10.520 1.00 96.94 80 MET A C 1
ATOM 637 O O . MET A 1 80 ? -0.740 -0.077 9.667 1.00 96.94 80 MET A O 1
ATOM 641 N N . LEU A 1 81 ? -1.938 1.059 11.180 1.00 98.19 81 LEU A N 1
ATOM 642 C CA . LEU A 1 81 ? -1.196 2.313 11.018 1.00 98.19 81 LEU A CA 1
ATOM 643 C C . LEU A 1 81 ? 0.217 2.235 11.605 1.00 98.19 81 LEU A C 1
ATOM 645 O O . LEU A 1 81 ? 1.138 2.808 11.021 1.00 98.19 81 LEU A O 1
ATOM 649 N N . ALA A 1 82 ? 0.399 1.540 12.730 1.00 98.06 82 ALA A N 1
ATOM 650 C CA . ALA A 1 82 ? 1.719 1.308 13.307 1.00 98.06 82 ALA A CA 1
ATOM 651 C C . ALA A 1 82 ? 2.590 0.462 12.364 1.00 98.06 82 ALA A C 1
ATOM 653 O O . ALA A 1 82 ? 3.710 0.867 12.050 1.00 98.06 82 ALA A O 1
ATOM 654 N N . ASP A 1 83 ? 2.040 -0.626 11.823 1.00 96.56 83 ASP A N 1
ATOM 655 C CA . ASP A 1 83 ? 2.733 -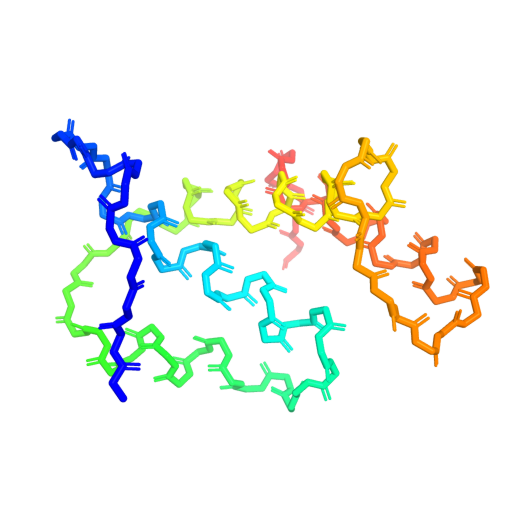1.466 10.843 1.00 96.56 83 ASP A CA 1
ATOM 656 C C . ASP A 1 83 ? 3.048 -0.682 9.563 1.00 96.56 83 ASP A C 1
ATOM 658 O O . ASP A 1 83 ? 4.167 -0.716 9.049 1.00 96.56 83 ASP A O 1
ATOM 662 N N . ALA A 1 84 ? 2.081 0.090 9.059 1.00 98.00 84 ALA A N 1
ATOM 663 C CA . ALA A 1 84 ? 2.272 0.939 7.889 1.00 98.00 84 ALA A CA 1
ATOM 664 C C . ALA A 1 84 ? 3.381 1.975 8.101 1.00 98.00 84 ALA A C 1
ATOM 666 O O . ALA A 1 84 ? 4.173 2.221 7.191 1.00 98.00 84 ALA A O 1
ATOM 667 N N . ARG A 1 85 ? 3.474 2.566 9.298 1.00 98.38 85 ARG A N 1
ATOM 668 C CA . ARG A 1 85 ? 4.556 3.493 9.660 1.00 98.38 85 ARG A CA 1
ATOM 669 C C . ARG A 1 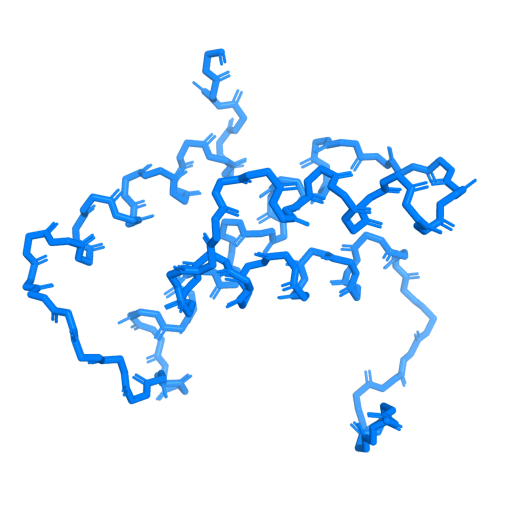85 ? 5.906 2.806 9.585 1.00 98.38 85 ARG A C 1
ATOM 671 O O . ARG A 1 85 ? 6.829 3.374 9.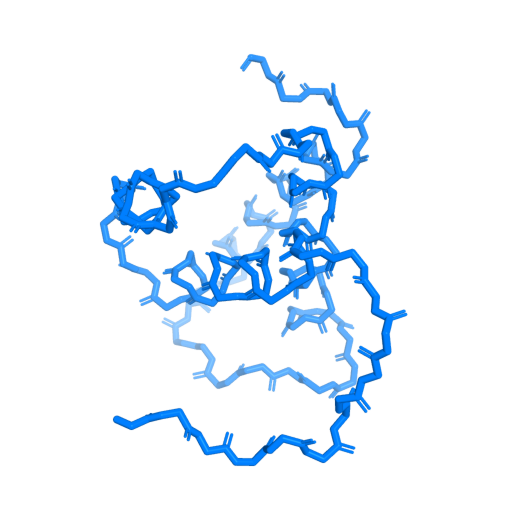005 1.00 98.38 85 ARG A O 1
ATOM 678 N N . ASP A 1 86 ? 6.013 1.599 10.117 1.00 98.00 86 ASP A N 1
ATOM 679 C CA . ASP A 1 86 ? 7.280 0.877 10.126 1.00 98.00 86 ASP A CA 1
ATOM 680 C C . ASP A 1 86 ? 7.725 0.485 8.709 1.00 98.00 86 ASP A C 1
ATOM 682 O O . ASP A 1 86 ? 8.920 0.515 8.412 1.00 98.00 86 ASP A O 1
ATOM 686 N N . LEU A 1 87 ? 6.780 0.208 7.803 1.00 97.75 87 LEU A N 1
ATOM 687 C CA . LEU A 1 87 ? 7.069 0.002 6.378 1.00 97.75 87 LEU A CA 1
ATOM 688 C C . LEU A 1 87 ? 7.593 1.274 5.698 1.00 97.75 87 LEU A C 1
ATOM 690 O O . LEU A 1 87 ? 8.551 1.207 4.930 1.00 97.75 87 LEU A O 1
ATOM 694 N N . VAL A 1 88 ? 6.983 2.431 5.977 1.00 98.06 88 VAL A N 1
ATOM 695 C CA . VAL A 1 88 ? 7.400 3.721 5.396 1.00 98.06 88 VAL A CA 1
ATOM 696 C C . VAL A 1 88 ? 8.793 4.121 5.880 1.00 98.06 88 VAL A C 1
ATOM 698 O O . VAL A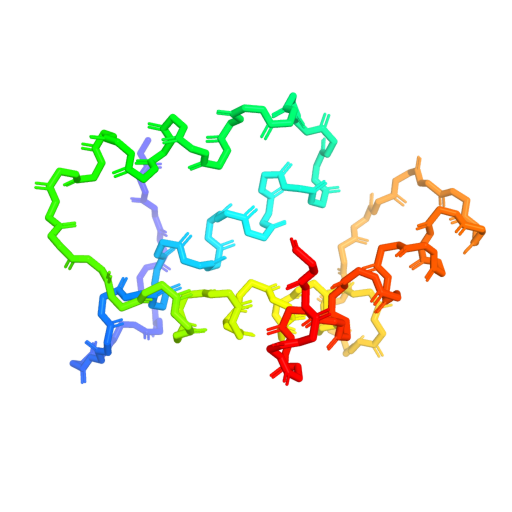 1 88 ? 9.626 4.557 5.084 1.00 98.06 88 VAL A O 1
ATOM 701 N N . LEU A 1 89 ? 9.056 3.958 7.177 1.00 97.56 89 LEU A N 1
ATOM 702 C CA . LEU A 1 89 ? 10.336 4.316 7.787 1.00 97.56 89 LEU A CA 1
ATOM 703 C C . LEU A 1 89 ? 11.443 3.287 7.515 1.00 97.56 89 LEU A C 1
ATOM 705 O O . LEU A 1 89 ? 12.604 3.565 7.806 1.00 97.56 89 LEU A O 1
ATOM 709 N N . GLY A 1 90 ? 11.107 2.114 6.969 1.00 92.25 90 GLY A N 1
ATOM 710 C CA . GLY A 1 90 ? 12.061 1.019 6.787 1.00 92.25 90 GLY A CA 1
ATOM 711 C C . GLY A 1 90 ? 12.556 0.438 8.115 1.00 92.25 90 GLY A C 1
ATOM 712 O O . GLY A 1 90 ? 13.656 -0.101 8.177 1.00 92.25 90 GLY A O 1
ATOM 713 N N . THR A 1 91 ? 11.763 0.566 9.181 1.00 86.25 91 THR A N 1
ATOM 714 C CA . THR A 1 91 ? 12.072 0.060 10.529 1.00 86.25 91 THR A CA 1
ATOM 715 C C . THR A 1 91 ? 11.438 -1.302 10.801 1.00 86.25 91 THR A C 1
ATOM 717 O O . THR A 1 91 ? 11.462 -1.778 11.936 1.00 86.25 91 THR A O 1
ATOM 720 N N . THR A 1 92 ? 10.855 -1.928 9.775 1.00 70.31 92 THR A N 1
ATOM 721 C CA . THR A 1 92 ? 10.337 -3.295 9.847 1.00 70.31 92 THR A CA 1
ATOM 722 C C . THR A 1 92 ? 11.486 -4.243 10.201 1.00 70.31 92 THR A C 1
ATOM 724 O O . THR A 1 92 ? 12.515 -4.233 9.525 1.00 70.31 92 THR A O 1
ATOM 727 N N . LYS A 1 93 ? 11.332 -4.999 11.293 1.00 50.75 93 LYS A N 1
ATOM 728 C CA . LYS A 1 93 ? 12.324 -5.987 11.743 1.00 50.75 93 LYS A CA 1
ATOM 729 C C . LYS A 1 93 ? 12.469 -7.148 10.767 1.00 50.75 93 LYS A C 1
ATOM 731 O O . LYS A 1 93 ? 11.447 -7.524 10.152 1.00 50.75 93 LYS A O 1
#

Secondary structure (DSSP, 8-state):
-----TT--S--THHHHHHHHHHHHHTT--TTHHHHHHHHH-S---HHHHHHHHHHHHHHHHHSSS-------HHHHHHHHHHHHHHHHT---

Radius of gyration: 13.25 Å; chains: 1; bounding box: 28×27×35 Å

Foldseek 3Di:
DDDDCVVDDPDAPLQVLLLVLLVCVQVVHPPCVSVVSVVVVVDDHDQLVNLLNSLVNLCCQLPNPPHDPGPDDPVVSVVSNVSSVCSNVVVDD